Protein AF-A0A2V7HQ86-F1 (afdb_monomer_lite)

Sequence (170 aa):
MSAKMTALLLGALVSMGPSSSSAGDAEVPPEGTLLKTKLIVASLFKNGLGFLGREGALPRGDVTVLVESLPAPVHGTFWVYARDGVATVTDLVAFESESTQTMPALSVAELLEANVGETVDARLTGRETIRGKIIAVPANRPAAPSPTPPVRYPYAAAVAPGETASLVLL

Structure (mmCIF, N/CA/C/O backbone):
data_AF-A0A2V7HQ86-F1
#
_entry.id   AF-A0A2V7HQ86-F1
#
loop_
_atom_site.group_PDB
_atom_site.id
_atom_site.type_symbol
_atom_site.label_atom_id
_atom_site.label_alt_id
_atom_site.label_comp_id
_atom_site.label_asym_id
_atom_site.label_entity_id
_atom_site.label_seq_id
_atom_site.pdbx_PDB_ins_code
_atom_site.Cartn_x
_atom_site.Cartn_y
_atom_site.Cartn_z
_atom_site.occupancy
_atom_site.B_iso_or_equiv
_atom_site.auth_seq_id
_atom_site.auth_comp_id
_atom_site.auth_asym_id
_atom_site.auth_atom_id
_atom_site.pdbx_PDB_model_num
ATOM 1 N N . MET A 1 1 ? 35.175 17.739 -17.225 1.00 34.31 1 MET A N 1
ATOM 2 C CA . MET A 1 1 ? 34.312 18.925 -17.415 1.00 34.31 1 MET A CA 1
ATOM 3 C C . MET A 1 1 ? 32.875 18.433 -17.429 1.00 34.31 1 MET A C 1
ATOM 5 O O . MET A 1 1 ? 32.512 17.714 -18.345 1.00 34.31 1 MET A O 1
ATOM 9 N N . SER A 1 2 ? 32.117 18.675 -16.359 1.00 33.69 2 SER A N 1
ATOM 10 C CA . SER A 1 2 ? 30.752 18.153 -16.218 1.00 33.69 2 SER A CA 1
ATOM 11 C C . SER A 1 2 ? 29.770 19.212 -16.704 1.00 33.69 2 SER A C 1
ATOM 13 O O . SER A 1 2 ? 29.607 20.241 -16.051 1.00 33.69 2 SER A O 1
ATOM 15 N N . ALA A 1 3 ? 29.169 18.988 -17.870 1.00 32.25 3 ALA A N 1
ATOM 16 C CA . ALA A 1 3 ? 28.077 19.808 -18.373 1.00 32.25 3 ALA A CA 1
ATOM 17 C C . ALA A 1 3 ? 26.766 19.112 -18.005 1.00 32.25 3 ALA A C 1
ATOM 19 O O . ALA A 1 3 ? 26.371 18.122 -18.614 1.00 32.25 3 ALA A O 1
ATOM 20 N N . LYS A 1 4 ? 26.115 19.614 -16.954 1.00 39.34 4 LYS A N 1
ATOM 21 C CA . LYS A 1 4 ? 24.720 19.284 -16.667 1.00 39.34 4 LYS A CA 1
ATOM 22 C C . LYS A 1 4 ? 23.872 20.005 -17.705 1.00 39.34 4 LYS A C 1
ATOM 24 O O . LYS A 1 4 ? 23.941 21.228 -17.769 1.00 39.34 4 LYS A O 1
ATOM 29 N N . MET A 1 5 ? 23.072 19.280 -18.479 1.00 27.50 5 MET A N 1
ATOM 30 C CA . MET A 1 5 ? 22.075 19.919 -19.328 1.00 27.50 5 MET A CA 1
ATOM 31 C C . MET A 1 5 ? 20.749 19.176 -19.236 1.00 27.50 5 MET A C 1
ATOM 33 O O . MET A 1 5 ? 20.598 18.029 -19.641 1.00 27.50 5 MET A O 1
ATOM 37 N N . THR A 1 6 ? 19.836 19.886 -18.600 1.00 39.38 6 THR A N 1
ATOM 38 C CA . THR A 1 6 ? 18.398 19.703 -18.460 1.00 39.38 6 THR A CA 1
ATOM 39 C C . THR A 1 6 ? 17.691 19.623 -19.820 1.00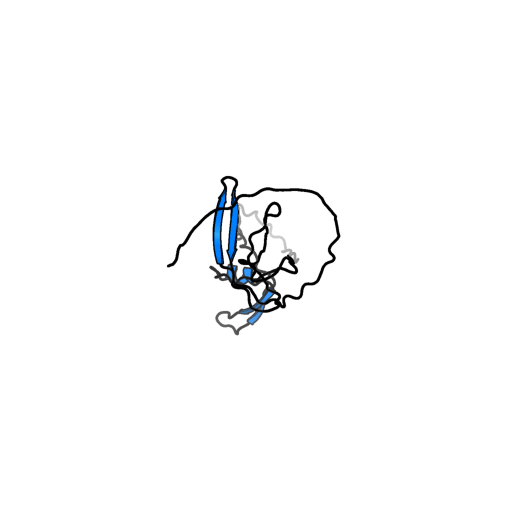 39.38 6 THR A C 1
ATOM 41 O O . THR A 1 6 ? 18.261 20.071 -20.810 1.00 39.38 6 THR A O 1
ATOM 44 N N . ALA A 1 7 ? 16.408 19.220 -19.785 1.00 29.88 7 ALA A N 1
ATOM 45 C CA . ALA A 1 7 ? 15.341 19.410 -20.793 1.00 29.88 7 ALA A CA 1
ATOM 46 C C . ALA A 1 7 ? 15.058 18.180 -21.677 1.00 29.88 7 ALA A C 1
ATOM 48 O O . ALA A 1 7 ? 15.971 17.445 -22.023 1.00 29.88 7 ALA A O 1
ATOM 49 N N . LEU A 1 8 ? 13.837 17.899 -22.140 1.00 24.03 8 LEU A N 1
ATOM 50 C CA . LEU A 1 8 ? 12.456 18.356 -21.896 1.00 24.03 8 LEU A CA 1
ATOM 51 C C . LEU A 1 8 ? 11.618 17.404 -22.783 1.00 24.03 8 LEU A C 1
ATOM 53 O O . LEU A 1 8 ? 12.003 17.163 -23.925 1.00 24.03 8 LEU A O 1
ATOM 57 N N . LEU A 1 9 ? 10.529 16.820 -22.269 1.00 26.39 9 LEU A N 1
ATOM 58 C CA . LEU A 1 9 ? 9.668 15.904 -23.032 1.00 26.39 9 LEU A CA 1
ATOM 59 C C . LEU A 1 9 ? 8.956 16.639 -24.180 1.00 26.39 9 LEU A C 1
ATOM 61 O O . LEU A 1 9 ? 8.316 17.664 -23.947 1.00 26.39 9 LEU A O 1
ATOM 65 N N . LEU A 1 10 ? 8.978 16.057 -25.380 1.00 28.56 10 LEU A N 1
ATOM 66 C CA . LEU A 1 10 ? 8.093 16.423 -26.483 1.00 28.56 10 LEU A CA 1
ATOM 67 C C . LEU A 1 10 ? 7.465 15.142 -27.042 1.00 28.56 10 LEU A C 1
ATOM 69 O O . LEU A 1 10 ? 8.173 14.231 -27.467 1.00 28.56 10 LEU A O 1
ATOM 73 N N . GLY A 1 11 ? 6.140 15.054 -26.959 1.00 39.50 11 GLY A N 1
ATOM 74 C CA . GLY A 1 11 ? 5.368 13.883 -27.364 1.00 39.50 11 GLY A CA 1
ATOM 75 C C . GLY A 1 11 ? 4.790 14.006 -28.771 1.00 39.50 11 GLY A C 1
ATOM 76 O O . GLY A 1 11 ? 4.499 15.105 -29.238 1.00 39.50 11 GLY A O 1
ATOM 77 N N . ALA A 1 12 ? 4.555 12.854 -29.398 1.00 30.39 12 ALA A N 1
ATOM 78 C CA . ALA A 1 12 ? 3.549 12.676 -30.439 1.00 30.39 12 ALA A CA 1
ATOM 79 C C . ALA A 1 12 ? 3.078 11.210 -30.464 1.00 30.39 12 ALA A C 1
ATOM 81 O O . ALA A 1 12 ? 3.854 10.285 -30.242 1.00 30.39 12 ALA A O 1
ATOM 82 N N . LEU A 1 13 ? 1.776 11.056 -30.688 1.00 36.81 13 LEU A N 1
ATOM 83 C CA . LEU A 1 13 ? 0.906 9.909 -30.432 1.00 36.81 13 LEU A CA 1
ATOM 84 C C . LEU A 1 13 ? 0.491 9.260 -31.768 1.00 36.81 13 LEU A C 1
ATOM 86 O O . LEU A 1 13 ? 0.187 10.005 -32.697 1.00 36.81 13 LEU A O 1
ATOM 90 N N . VAL A 1 14 ? 0.365 7.927 -31.852 1.00 34.12 14 VAL A N 1
ATOM 91 C CA . VAL A 1 14 ? -0.456 7.238 -32.880 1.00 34.12 14 VAL A CA 1
ATOM 92 C C . VAL A 1 14 ? -1.158 6.015 -32.258 1.00 34.12 14 VAL A C 1
ATOM 94 O O . VAL A 1 14 ? -0.581 5.320 -31.426 1.00 34.12 14 VAL A O 1
ATOM 97 N N . SER A 1 15 ? -2.428 5.816 -32.630 1.00 40.59 15 SER A N 1
ATOM 98 C CA . SER A 1 15 ? -3.464 4.965 -32.017 1.00 40.59 15 SER A CA 1
ATOM 99 C C . SER A 1 15 ? -3.796 3.654 -32.768 1.00 40.59 15 SER A C 1
ATOM 101 O O . SER A 1 15 ? -3.373 3.483 -33.904 1.00 40.59 15 SER A O 1
ATOM 103 N N . MET A 1 16 ? -4.709 2.862 -32.162 1.00 35.88 16 MET A N 1
ATOM 104 C CA . MET A 1 16 ? -5.519 1.697 -32.628 1.00 35.88 16 MET A CA 1
ATOM 105 C C . MET A 1 16 ? -4.947 0.295 -32.335 1.00 35.88 16 MET A C 1
ATOM 107 O O . MET A 1 16 ? -3.814 0.020 -32.692 1.00 35.88 16 MET A O 1
ATOM 111 N N . GLY A 1 17 ? -5.671 -0.676 -31.748 1.00 34.06 17 GLY A N 1
ATOM 112 C CA . GLY A 1 17 ? -7.067 -0.796 -31.272 1.00 34.06 17 GLY A CA 1
ATOM 113 C C . GLY A 1 17 ? -7.233 -2.046 -30.359 1.00 34.06 17 GLY A C 1
ATOM 114 O O . GLY A 1 17 ? -6.237 -2.720 -30.098 1.00 34.06 17 GLY A O 1
ATOM 115 N N . PRO A 1 18 ? -8.431 -2.360 -29.817 1.00 42.16 18 PRO A N 1
ATOM 116 C CA . PRO A 1 18 ? -8.574 -3.314 -28.711 1.00 42.16 18 PRO A CA 1
ATOM 117 C C . PRO A 1 18 ? -8.655 -4.774 -29.188 1.00 42.16 18 PRO A C 1
ATOM 119 O O . PRO A 1 18 ? -9.488 -5.113 -30.024 1.00 42.16 18 PRO A O 1
ATOM 122 N N . SER A 1 19 ? -7.835 -5.653 -28.607 1.00 34.34 19 SER A N 1
ATOM 123 C CA . SER A 1 19 ? -8.041 -7.109 -28.625 1.00 34.34 19 SER A CA 1
ATOM 124 C C . SER A 1 19 ? -8.252 -7.573 -27.188 1.00 34.34 19 SER A C 1
ATOM 126 O O . SER A 1 19 ? -7.361 -7.431 -26.355 1.00 34.34 19 SER A O 1
ATOM 128 N N . SER A 1 20 ? -9.448 -8.073 -26.880 1.00 40.47 20 SER A N 1
ATOM 129 C CA . SER A 1 20 ? -9.773 -8.650 -25.577 1.00 40.47 20 SER A CA 1
ATOM 130 C C . SER A 1 20 ? -9.282 -10.096 -25.513 1.00 40.47 20 SER A C 1
ATOM 132 O O . SER A 1 20 ? -9.893 -10.983 -26.109 1.00 40.47 20 SER A O 1
ATOM 134 N N . SER A 1 21 ? -8.209 -10.345 -24.769 1.00 35.56 21 SER A N 1
ATOM 135 C CA . SER A 1 21 ? -7.864 -11.680 -24.284 1.00 35.56 21 SER A CA 1
ATOM 136 C C . SER A 1 21 ? -8.126 -11.734 -22.783 1.00 35.56 21 SER A C 1
ATOM 138 O O . SER A 1 21 ? -7.538 -10.971 -22.021 1.00 35.56 21 SER A O 1
ATOM 140 N N . SER A 1 22 ? -9.027 -12.630 -22.378 1.00 41.91 22 SER A N 1
ATOM 141 C CA . SER A 1 22 ? -9.222 -13.055 -20.992 1.00 41.91 22 SER A CA 1
ATOM 142 C C . SER A 1 22 ? -7.894 -13.591 -20.455 1.00 41.91 22 SER A C 1
ATOM 144 O O . SER A 1 22 ? -7.496 -14.698 -20.813 1.00 41.91 22 SER A O 1
ATOM 146 N N . ALA A 1 23 ? -7.197 -12.802 -19.638 1.00 36.22 23 ALA A N 1
ATOM 147 C CA . ALA A 1 23 ? -6.068 -13.282 -18.857 1.00 36.22 23 ALA A CA 1
ATOM 148 C C . ALA A 1 23 ? -6.627 -14.203 -17.768 1.00 36.22 23 ALA A C 1
ATOM 150 O O . ALA A 1 23 ? -7.454 -13.778 -16.965 1.00 36.22 23 ALA A O 1
ATOM 151 N N . GLY A 1 24 ? -6.250 -15.481 -17.812 1.00 31.92 24 GLY A N 1
ATOM 152 C CA . GLY A 1 24 ? -6.491 -16.394 -16.703 1.00 31.92 24 GLY A CA 1
ATOM 153 C C . GLY A 1 24 ? -5.737 -15.914 -15.469 1.00 31.92 24 GLY A C 1
ATOM 154 O O . GLY A 1 24 ? -4.682 -15.293 -15.606 1.00 31.92 24 GLY A O 1
ATOM 155 N N . ASP A 1 25 ? -6.292 -16.206 -14.295 1.00 37.84 25 ASP A N 1
ATOM 156 C CA . ASP A 1 25 ? -5.649 -15.996 -13.001 1.00 37.84 25 ASP A CA 1
ATOM 157 C C . ASP A 1 25 ? -4.313 -16.748 -12.974 1.00 37.84 25 ASP A C 1
ATOM 159 O O . ASP A 1 25 ? -4.231 -17.940 -12.671 1.00 37.84 25 ASP A O 1
ATOM 163 N N . ALA A 1 26 ? -3.253 -16.049 -13.366 1.00 40.38 26 ALA A N 1
ATOM 164 C CA . ALA A 1 26 ? -1.896 -16.457 -13.097 1.00 40.38 26 ALA A CA 1
ATOM 165 C C . ALA A 1 26 ? -1.674 -16.214 -11.606 1.00 40.38 26 ALA A C 1
ATOM 167 O O . ALA A 1 26 ? -1.536 -15.076 -11.160 1.00 40.38 26 ALA A O 1
ATOM 168 N N . GLU A 1 27 ? -1.680 -17.293 -10.833 1.00 42.88 27 GLU A N 1
ATOM 169 C CA . GLU A 1 27 ? -1.189 -17.294 -9.464 1.00 42.88 27 GLU A CA 1
ATOM 170 C C . GLU A 1 27 ? 0.301 -16.930 -9.514 1.00 42.88 27 GLU A C 1
ATOM 172 O O . GLU A 1 27 ? 1.148 -17.758 -9.847 1.00 42.88 27 GLU A O 1
ATOM 177 N N . VAL A 1 28 ? 0.611 -15.646 -9.303 1.00 50.91 28 VAL A N 1
ATOM 178 C CA . VAL A 1 28 ? 1.982 -15.132 -9.264 1.00 50.91 28 VAL A CA 1
ATOM 179 C C . VAL A 1 28 ? 2.567 -15.469 -7.894 1.00 50.91 28 VAL A C 1
ATOM 181 O O . VAL A 1 28 ? 2.103 -14.921 -6.891 1.00 50.91 28 VAL A O 1
ATOM 184 N N . PRO A 1 29 ? 3.600 -16.325 -7.809 1.00 50.00 29 PRO A N 1
ATOM 185 C CA . PRO A 1 29 ? 4.308 -16.541 -6.559 1.00 50.00 29 PRO A CA 1
ATOM 186 C C . PRO A 1 29 ? 5.030 -15.240 -6.172 1.00 50.00 29 PRO A C 1
ATOM 188 O O . PRO A 1 29 ? 5.758 -14.686 -7.003 1.00 50.00 29 PRO A O 1
ATOM 191 N N . PRO A 1 30 ? 4.896 -14.743 -4.929 1.00 55.97 30 PRO A N 1
ATOM 192 C CA . PRO A 1 30 ? 5.578 -13.538 -4.462 1.00 55.97 30 PRO A CA 1
ATOM 193 C C . PRO A 1 30 ? 7.065 -13.809 -4.157 1.00 55.97 30 PRO A C 1
ATOM 195 O O . PRO A 1 30 ? 7.582 -13.419 -3.116 1.00 55.97 30 PRO A O 1
ATOM 198 N N . GLU A 1 31 ? 7.786 -14.477 -5.060 1.00 61.69 31 GLU A N 1
ATOM 199 C CA . GLU A 1 31 ? 9.232 -14.738 -4.947 1.00 61.69 31 GLU A CA 1
ATOM 200 C C . GLU A 1 31 ? 10.076 -13.640 -5.626 1.00 61.69 31 GLU A C 1
ATOM 202 O O . GLU A 1 31 ? 11.169 -13.874 -6.140 1.00 61.69 31 GLU A O 1
ATOM 207 N N . GLY A 1 32 ? 9.560 -12.409 -5.652 1.00 66.38 32 GLY A N 1
ATOM 208 C CA . GLY A 1 32 ? 10.264 -11.245 -6.180 1.00 66.38 32 GLY A CA 1
ATOM 209 C C . GLY A 1 32 ? 11.084 -10.540 -5.103 1.00 66.38 32 GLY A C 1
ATOM 210 O O . GLY A 1 32 ? 10.611 -10.308 -3.991 1.00 66.38 32 GLY A O 1
ATOM 211 N N . THR A 1 33 ? 12.307 -10.119 -5.429 1.00 84.00 33 THR A N 1
ATOM 212 C CA . THR A 1 33 ? 13.063 -9.232 -4.528 1.00 84.00 33 THR A CA 1
ATOM 213 C C . THR A 1 33 ? 12.363 -7.872 -4.457 1.00 84.00 33 THR A C 1
ATOM 215 O O . THR A 1 33 ? 12.125 -7.248 -5.492 1.00 84.00 33 THR A O 1
ATOM 218 N N . LEU A 1 34 ? 12.050 -7.387 -3.249 1.00 89.06 34 LEU A N 1
ATOM 219 C CA . LEU A 1 34 ? 11.408 -6.083 -3.061 1.00 89.06 34 LEU A CA 1
ATOM 220 C C . LEU A 1 34 ? 12.305 -4.944 -3.570 1.00 89.06 34 LEU A C 1
ATOM 222 O O . LEU A 1 34 ? 13.384 -4.680 -3.025 1.00 89.06 34 LEU A O 1
ATOM 226 N N . LEU A 1 35 ? 11.831 -4.217 -4.580 1.00 91.38 35 LEU A N 1
ATOM 227 C CA . LEU A 1 35 ? 12.513 -3.061 -5.144 1.00 91.38 35 LEU A CA 1
ATOM 228 C C . LEU A 1 35 ? 12.120 -1.791 -4.391 1.00 91.38 35 LEU A C 1
ATOM 230 O O . LEU A 1 35 ? 11.022 -1.248 -4.532 1.00 91.38 35 LEU A O 1
ATOM 234 N N . LYS A 1 36 ? 13.069 -1.253 -3.625 1.00 91.12 36 LYS A N 1
ATOM 235 C CA . LYS A 1 36 ? 12.895 0.044 -2.967 1.00 91.12 36 LYS A CA 1
ATOM 236 C C . LYS A 1 36 ? 12.943 1.165 -4.003 1.00 91.12 36 LYS A C 1
ATOM 238 O O . LYS A 1 36 ? 13.956 1.361 -4.674 1.00 91.12 36 LYS A O 1
ATOM 243 N N . THR A 1 37 ? 11.861 1.932 -4.088 1.00 92.62 37 THR A N 1
ATOM 244 C CA . THR A 1 37 ? 11.742 3.085 -4.988 1.00 92.62 37 THR A CA 1
ATOM 245 C C . THR A 1 37 ? 11.639 4.394 -4.208 1.00 92.62 37 THR A C 1
ATOM 247 O O . THR A 1 37 ? 11.082 4.441 -3.109 1.00 92.62 37 THR A O 1
ATOM 250 N N . LYS A 1 38 ? 12.151 5.480 -4.787 1.00 92.31 38 LYS A N 1
ATOM 251 C CA . LYS A 1 38 ? 12.095 6.843 -4.252 1.00 92.31 38 LYS A CA 1
ATOM 252 C C . LYS A 1 38 ? 11.285 7.735 -5.188 1.00 92.31 38 LYS A C 1
ATOM 254 O O . LYS A 1 38 ? 11.438 7.652 -6.402 1.00 92.31 38 LYS A O 1
ATOM 259 N N . LEU A 1 39 ? 10.465 8.620 -4.621 1.00 93.06 39 LEU A N 1
ATOM 260 C CA . LEU A 1 39 ? 9.770 9.667 -5.371 1.00 93.06 39 LEU A CA 1
ATOM 261 C C . LEU A 1 39 ? 10.782 10.676 -5.936 1.00 93.06 39 LEU A C 1
ATOM 263 O O . LEU A 1 39 ? 11.541 11.283 -5.177 1.00 93.06 39 LEU A O 1
ATOM 267 N N . ILE A 1 40 ? 10.787 10.849 -7.257 1.00 94.25 40 ILE A N 1
ATOM 268 C CA . ILE A 1 40 ? 11.673 11.790 -7.961 1.00 94.25 40 ILE A CA 1
ATOM 269 C C . ILE A 1 40 ? 10.925 13.006 -8.509 1.00 94.25 40 ILE A C 1
ATOM 271 O O . ILE A 1 40 ? 11.498 14.089 -8.593 1.00 94.25 40 ILE A O 1
ATOM 275 N N . VAL A 1 41 ? 9.646 12.850 -8.852 1.00 92.50 41 VAL A N 1
ATOM 276 C CA . VAL A 1 41 ? 8.798 13.939 -9.336 1.00 92.50 41 VAL A CA 1
ATOM 277 C C . VAL A 1 41 ? 7.367 13.724 -8.872 1.00 92.50 41 VAL A C 1
ATOM 279 O O . VAL A 1 41 ? 6.865 12.601 -8.873 1.00 92.50 41 VAL A O 1
ATOM 282 N N . ALA A 1 42 ? 6.718 14.817 -8.486 1.00 92.94 42 ALA A N 1
ATOM 283 C CA . ALA A 1 42 ? 5.288 14.883 -8.248 1.00 92.94 42 ALA A CA 1
ATOM 284 C C . ALA A 1 42 ? 4.752 16.155 -8.911 1.00 92.94 42 ALA A C 1
ATOM 286 O O . ALA A 1 42 ? 5.304 17.239 -8.727 1.00 92.94 42 ALA A O 1
ATOM 287 N N . SER A 1 43 ? 3.701 16.029 -9.711 1.00 92.81 43 SER A N 1
ATOM 288 C CA . SER A 1 43 ? 2.992 17.154 -10.325 1.00 92.81 43 SER A CA 1
ATOM 289 C C . SER A 1 43 ? 1.516 17.019 -10.009 1.00 92.81 43 SER A C 1
ATOM 291 O O . SER A 1 43 ? 0.940 15.974 -10.281 1.00 92.81 43 SER A O 1
ATOM 293 N N . LEU A 1 44 ? 0.916 18.053 -9.425 1.00 92.06 44 LEU A N 1
ATOM 294 C CA . LEU A 1 44 ? -0.490 18.057 -9.033 1.00 92.06 44 LEU A CA 1
ATOM 295 C C . LEU A 1 44 ? -1.275 19.007 -9.934 1.00 92.06 44 LEU A C 1
ATOM 297 O O . LEU A 1 44 ? -0.873 20.150 -10.158 1.00 92.06 44 LEU A O 1
ATOM 301 N N . PHE A 1 45 ? -2.409 18.534 -10.425 1.00 89.69 45 PHE A N 1
ATOM 302 C CA . PHE A 1 45 ? -3.304 19.285 -11.287 1.00 89.69 45 PHE A CA 1
ATOM 303 C C . PHE A 1 45 ? -4.527 19.767 -10.495 1.00 89.69 45 PHE A C 1
ATOM 305 O O . PHE A 1 45 ? -4.934 19.173 -9.499 1.00 89.69 45 PHE A O 1
ATOM 312 N N . LYS A 1 46 ? -5.148 20.865 -10.946 1.00 95.81 46 LYS A N 1
ATOM 313 C CA . LYS A 1 46 ? -6.286 21.508 -10.252 1.00 95.81 46 LYS A CA 1
ATOM 314 C C . LYS A 1 46 ? -7.535 20.627 -10.141 1.00 95.81 46 LYS A C 1
ATOM 316 O O . LYS A 1 46 ? -8.411 20.917 -9.339 1.00 95.81 46 LYS A O 1
ATOM 321 N N . ASN A 1 47 ? -7.624 19.578 -10.950 1.00 89.50 47 ASN A N 1
ATOM 322 C CA . ASN A 1 47 ? -8.703 18.594 -10.925 1.00 89.50 47 ASN A CA 1
ATOM 323 C C . ASN A 1 47 ? -8.492 17.491 -9.869 1.00 89.50 47 ASN A C 1
ATOM 325 O O . ASN A 1 47 ? -9.269 16.543 -9.837 1.00 89.50 47 ASN A O 1
ATOM 329 N N . GLY A 1 48 ? -7.446 17.584 -9.041 1.00 89.06 48 GLY A N 1
ATOM 330 C CA . GLY A 1 48 ? -7.143 16.599 -8.002 1.00 89.06 48 GLY A CA 1
ATOM 331 C C . GLY A 1 48 ? -6.345 15.388 -8.489 1.00 89.06 48 GLY A C 1
ATOM 332 O O . GLY A 1 48 ? -6.028 14.521 -7.681 1.00 89.06 48 GLY A O 1
ATOM 333 N N . LEU A 1 49 ? -5.980 15.326 -9.774 1.00 89.31 49 LEU A N 1
ATOM 334 C CA . LEU A 1 49 ? -5.092 14.285 -10.292 1.00 89.31 49 LEU A CA 1
ATOM 335 C C . LEU A 1 49 ? -3.628 14.669 -10.088 1.00 89.31 49 LEU A C 1
ATOM 337 O O . LEU A 1 49 ? -3.267 15.847 -10.122 1.00 89.31 49 LEU A O 1
ATOM 341 N N . GLY A 1 50 ? -2.776 13.661 -9.928 1.00 88.81 50 GLY A N 1
ATOM 342 C CA . GLY A 1 50 ? -1.337 13.836 -9.812 1.00 88.81 50 GLY A CA 1
ATOM 343 C C . GLY A 1 50 ? -0.568 12.900 -10.735 1.00 88.81 50 GLY A C 1
ATOM 344 O O . GLY A 1 50 ? -0.985 11.772 -10.975 1.00 88.81 50 GLY A O 1
ATOM 345 N N . PHE A 1 51 ? 0.573 13.366 -11.230 1.00 89.31 51 PHE A N 1
ATOM 346 C CA . PHE A 1 51 ? 1.586 12.536 -11.869 1.00 89.31 51 PHE A CA 1
ATOM 347 C C . PHE A 1 51 ? 2.733 12.311 -10.887 1.00 89.31 51 PHE A C 1
ATOM 349 O O . PHE A 1 51 ? 3.272 13.274 -10.337 1.00 89.31 51 PHE A O 1
ATOM 356 N N . LEU A 1 52 ? 3.106 11.049 -10.673 1.00 91.50 52 LEU A N 1
ATOM 357 C CA . LEU A 1 52 ? 4.194 10.658 -9.786 1.00 91.50 52 LEU A CA 1
ATOM 358 C C . LEU A 1 52 ? 5.218 9.844 -10.572 1.00 91.50 52 LEU A C 1
ATOM 360 O O . LEU A 1 52 ? 4.877 8.833 -11.177 1.00 91.50 52 LEU A O 1
ATOM 364 N N . GLY A 1 53 ? 6.480 10.261 -10.518 1.00 91.88 53 GLY A N 1
ATOM 365 C CA . GLY A 1 53 ? 7.604 9.471 -11.007 1.00 91.88 53 GLY A CA 1
ATOM 366 C C . GLY A 1 53 ? 8.406 8.931 -9.834 1.00 91.88 53 GLY A C 1
ATOM 367 O O . GLY A 1 53 ? 8.751 9.675 -8.908 1.00 91.88 53 GLY A O 1
ATOM 368 N N . ARG A 1 54 ? 8.707 7.635 -9.869 1.00 92.88 54 ARG A N 1
ATOM 369 C CA . ARG A 1 54 ? 9.518 6.951 -8.863 1.00 92.88 54 ARG A CA 1
ATOM 370 C C . ARG A 1 54 ? 10.663 6.221 -9.549 1.00 92.88 54 ARG A C 1
ATOM 372 O O . ARG A 1 54 ? 10.469 5.654 -10.616 1.00 92.88 54 ARG A O 1
ATOM 379 N N . GLU A 1 55 ? 11.831 6.212 -8.921 1.00 92.50 55 GLU A N 1
ATOM 380 C CA . GLU A 1 55 ? 13.007 5.483 -9.407 1.00 92.50 55 GLU A CA 1
ATOM 381 C C . GLU A 1 55 ? 13.538 4.546 -8.319 1.00 92.50 55 GLU A C 1
ATOM 383 O O . GLU A 1 55 ? 13.503 4.875 -7.132 1.00 92.50 55 GLU A O 1
ATOM 388 N N . GLY A 1 56 ? 14.034 3.379 -8.721 1.00 91.62 56 GLY A N 1
ATOM 389 C CA . GLY A 1 56 ? 14.679 2.396 -7.852 1.00 91.62 56 GLY A CA 1
ATOM 390 C C . GLY A 1 56 ? 15.886 1.781 -8.554 1.00 91.62 56 GLY A C 1
ATOM 391 O O . GLY A 1 56 ? 15.935 1.725 -9.781 1.00 91.62 56 GLY A O 1
ATOM 392 N N . ALA A 1 57 ? 16.878 1.348 -7.779 1.00 90.56 57 ALA A N 1
ATOM 393 C CA . ALA A 1 57 ? 18.065 0.701 -8.326 1.00 90.56 57 ALA A CA 1
ATOM 394 C C . ALA A 1 57 ? 17.757 -0.762 -8.662 1.00 90.56 57 ALA A C 1
ATOM 396 O O . ALA A 1 57 ? 17.455 -1.546 -7.764 1.00 90.56 57 ALA A O 1
ATOM 397 N N . LEU A 1 58 ? 17.848 -1.124 -9.941 1.00 88.56 58 LEU A N 1
ATOM 398 C CA . LEU A 1 58 ? 17.621 -2.495 -10.390 1.00 88.56 58 LEU A CA 1
ATOM 399 C C . LEU A 1 58 ? 18.787 -3.411 -9.965 1.00 88.56 58 LEU A C 1
ATOM 401 O O . LEU A 1 58 ? 19.951 -3.034 -10.151 1.00 88.56 58 LEU A O 1
ATOM 405 N N . PRO A 1 59 ? 18.508 -4.610 -9.418 1.00 87.06 59 PRO A N 1
ATOM 406 C CA . PRO A 1 59 ? 19.524 -5.645 -9.251 1.00 87.06 59 PRO A CA 1
ATOM 407 C C . PRO A 1 59 ? 20.098 -6.073 -10.611 1.00 87.06 59 PRO A C 1
ATOM 409 O O . PRO A 1 59 ? 19.469 -5.892 -11.651 1.00 87.06 59 PRO A O 1
ATOM 412 N N . ARG A 1 60 ? 21.313 -6.631 -10.617 1.00 85.12 60 ARG A N 1
ATOM 413 C CA . ARG A 1 60 ? 21.949 -7.132 -11.848 1.00 85.12 60 ARG A CA 1
ATOM 414 C C . ARG A 1 60 ? 21.465 -8.547 -12.173 1.00 85.12 60 ARG A C 1
ATOM 416 O O . ARG A 1 60 ? 21.374 -9.368 -11.266 1.00 85.12 60 ARG A O 1
ATOM 423 N N . GLY A 1 61 ? 21.301 -8.833 -13.463 1.00 85.38 61 GLY A N 1
ATOM 424 C CA . GLY A 1 61 ? 20.892 -10.142 -13.982 1.00 85.38 61 GLY A CA 1
ATOM 425 C C . GLY A 1 61 ? 19.401 -10.210 -14.307 1.00 85.38 61 GLY A C 1
ATOM 426 O O . GLY A 1 61 ? 18.691 -9.212 -14.186 1.00 85.38 61 GLY A O 1
ATOM 427 N N . ASP A 1 62 ? 18.947 -11.393 -14.712 1.00 86.25 62 ASP A N 1
ATOM 428 C CA . ASP A 1 62 ? 17.539 -11.663 -14.997 1.00 86.25 62 ASP A CA 1
ATOM 429 C C . ASP A 1 62 ? 16.810 -11.910 -13.675 1.00 86.25 62 ASP A C 1
ATOM 431 O O . ASP A 1 62 ? 16.965 -12.959 -13.047 1.00 86.25 62 ASP A O 1
ATOM 435 N N . VAL A 1 63 ? 16.074 -10.900 -13.209 1.00 88.06 63 VAL A N 1
ATOM 436 C CA . VAL A 1 63 ? 15.440 -10.906 -11.887 1.00 88.06 63 VAL A CA 1
ATOM 437 C C . VAL A 1 63 ? 13.982 -10.472 -11.956 1.00 88.06 63 VAL A C 1
ATOM 439 O O . VAL A 1 63 ? 13.635 -9.509 -12.639 1.00 88.06 63 VAL A O 1
ATOM 442 N N . THR A 1 64 ? 13.146 -11.137 -11.163 1.00 90.31 64 THR A N 1
ATOM 443 C CA . THR A 1 64 ? 11.788 -10.680 -10.862 1.00 90.31 64 THR A CA 1
ATOM 444 C C . THR A 1 64 ? 11.835 -9.773 -9.640 1.00 90.31 64 THR A C 1
ATOM 446 O O . THR A 1 64 ? 12.380 -10.136 -8.592 1.00 90.31 64 THR A O 1
ATOM 449 N N . VAL A 1 65 ? 11.271 -8.574 -9.769 1.00 90.62 65 VAL A N 1
ATOM 450 C CA . VAL A 1 65 ? 11.228 -7.585 -8.690 1.00 90.62 65 VAL A CA 1
ATOM 451 C C . VAL A 1 65 ? 9.794 -7.242 -8.327 1.00 90.62 65 VAL A C 1
ATOM 453 O O . VAL A 1 65 ? 8.950 -7.073 -9.204 1.00 90.62 65 VAL A O 1
ATOM 456 N N . LEU A 1 66 ? 9.534 -7.106 -7.029 1.00 91.44 66 LEU A N 1
ATOM 457 C CA . LEU A 1 66 ? 8.244 -6.656 -6.519 1.00 91.44 66 LEU A CA 1
ATOM 458 C C . LEU A 1 66 ? 8.300 -5.153 -6.236 1.00 91.44 66 LEU A C 1
ATOM 460 O O . LEU A 1 66 ? 9.241 -4.673 -5.600 1.00 91.44 66 LEU A O 1
ATOM 464 N N . VAL A 1 67 ? 7.294 -4.407 -6.692 1.00 89.88 67 VAL A N 1
ATOM 465 C CA . VAL A 1 67 ? 7.144 -2.975 -6.399 1.00 89.88 67 VAL A CA 1
ATOM 466 C C . VAL A 1 67 ? 5.852 -2.762 -5.624 1.00 89.88 67 VAL A C 1
ATOM 468 O O . VAL A 1 67 ? 4.764 -2.967 -6.149 1.00 89.88 67 VAL A O 1
ATOM 471 N N . GLU A 1 68 ? 5.977 -2.315 -4.379 1.00 87.94 68 GLU A N 1
ATOM 472 C CA . GLU A 1 68 ? 4.844 -2.093 -3.480 1.00 87.94 68 GLU A CA 1
ATOM 473 C C . GLU A 1 68 ? 4.469 -0.610 -3.363 1.00 87.94 68 GLU A C 1
ATOM 475 O O . GLU A 1 68 ? 5.222 0.289 -3.758 1.00 87.94 68 GLU A O 1
ATOM 480 N N . SER A 1 69 ? 3.317 -0.351 -2.732 1.00 82.06 69 SER A N 1
ATOM 481 C CA . SER A 1 69 ? 2.851 1.000 -2.385 1.00 82.06 69 SER A CA 1
ATOM 482 C C . SER A 1 69 ? 2.727 1.930 -3.600 1.00 82.06 69 SER A C 1
ATOM 484 O O . SER A 1 69 ? 3.067 3.119 -3.541 1.00 82.06 69 SER A O 1
ATOM 486 N N . LEU A 1 70 ? 2.268 1.378 -4.726 1.00 82.88 70 LEU A N 1
ATOM 487 C CA . LEU A 1 70 ? 1.937 2.156 -5.911 1.00 82.88 70 LEU A CA 1
ATOM 488 C C . LEU A 1 70 ? 0.614 2.903 -5.679 1.00 82.88 70 LEU A C 1
ATOM 490 O O . LEU A 1 70 ? -0.332 2.317 -5.153 1.00 82.88 70 LEU A O 1
ATOM 494 N N . PRO A 1 71 ? 0.522 4.196 -6.040 1.00 80.56 71 PRO A N 1
ATOM 495 C CA . PRO A 1 71 ? -0.754 4.896 -6.012 1.00 80.56 71 PRO A CA 1
ATOM 496 C C . PRO A 1 71 ? -1.713 4.254 -7.019 1.00 80.56 71 PRO A C 1
ATOM 498 O O . PRO A 1 7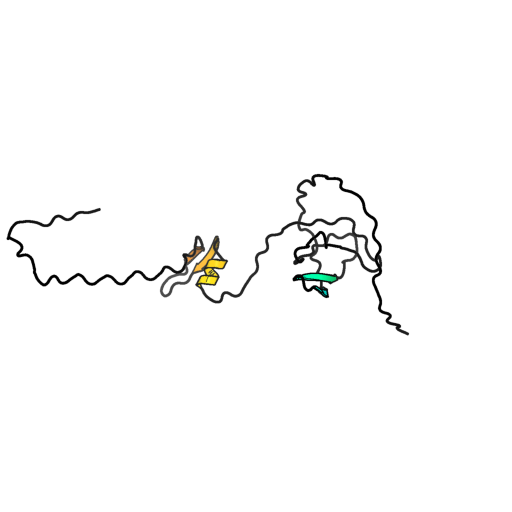1 ? -1.274 3.758 -8.056 1.00 80.56 71 PRO A O 1
ATOM 501 N N . ALA A 1 72 ? -3.016 4.310 -6.738 1.00 81.69 72 ALA A N 1
ATOM 502 C CA . ALA A 1 72 ? -4.032 3.813 -7.658 1.00 81.69 72 ALA A CA 1
ATOM 503 C C . ALA A 1 72 ? -3.917 4.543 -9.015 1.00 81.69 72 ALA A C 1
ATOM 505 O O . ALA A 1 72 ? -4.091 5.768 -9.060 1.00 81.69 72 ALA A O 1
ATOM 506 N N . PRO A 1 73 ? -3.595 3.838 -10.117 1.00 81.31 73 PRO A N 1
ATOM 507 C CA . PRO A 1 73 ? -3.490 4.464 -11.424 1.00 81.31 73 PRO A CA 1
ATOM 508 C C . PRO A 1 73 ? -4.883 4.849 -11.927 1.00 81.31 73 PRO A C 1
ATOM 510 O O . PRO A 1 73 ? -5.846 4.098 -11.781 1.00 81.31 73 PRO A O 1
ATOM 513 N N . VAL A 1 74 ? -4.996 6.014 -12.561 1.00 83.31 74 VAL A N 1
ATOM 514 C CA . VAL A 1 74 ? -6.260 6.510 -13.120 1.00 83.31 74 VAL A CA 1
ATOM 515 C C . VAL A 1 74 ? -6.107 6.590 -14.634 1.00 83.31 74 VAL A C 1
ATOM 517 O O . VAL A 1 74 ? -5.069 7.013 -15.121 1.00 83.31 74 VAL A O 1
ATOM 520 N N . HIS A 1 75 ? -7.114 6.179 -15.405 1.00 78.62 75 HIS A N 1
ATOM 521 C CA . HIS A 1 75 ? -7.104 6.289 -16.875 1.00 78.62 75 HIS A CA 1
ATOM 522 C C . HIS A 1 75 ? -5.890 5.633 -17.575 1.00 78.62 75 HIS A C 1
ATOM 524 O O . HIS A 1 75 ? -5.438 6.115 -18.611 1.00 78.62 75 HIS A O 1
ATOM 530 N N . GLY A 1 76 ? -5.354 4.538 -17.024 1.00 74.56 76 GLY A N 1
ATOM 531 C CA . GLY A 1 76 ? -4.227 3.815 -17.629 1.00 74.56 76 GLY A CA 1
ATOM 532 C C . GLY A 1 76 ? -2.868 4.508 -17.477 1.00 74.56 76 GLY A C 1
ATOM 533 O O . GLY A 1 76 ? -1.953 4.230 -18.247 1.00 74.56 76 GLY A O 1
ATOM 534 N N . THR A 1 77 ? -2.709 5.410 -16.502 1.00 80.00 77 THR A N 1
ATOM 535 C CA . THR A 1 77 ? -1.468 6.174 -16.293 1.00 80.00 77 THR A CA 1
ATOM 536 C C . THR A 1 77 ? -0.403 5.412 -15.494 1.00 80.00 77 THR A C 1
ATOM 538 O O . THR A 1 77 ? 0.106 5.923 -14.492 1.00 80.00 77 THR A O 1
ATOM 541 N N . PHE A 1 78 ? -0.072 4.185 -15.898 1.0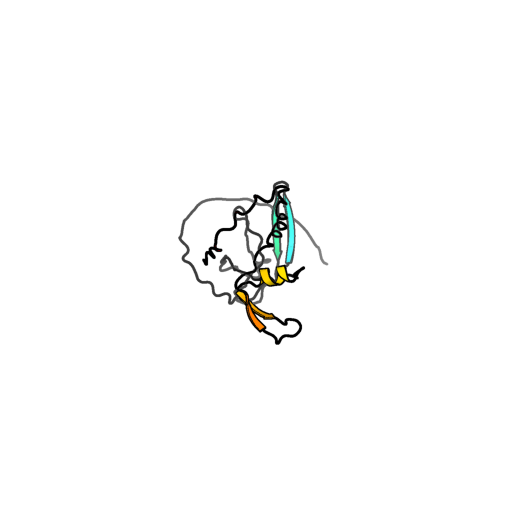0 87.44 78 PHE A N 1
ATOM 542 C CA . PHE A 1 78 ? 1.019 3.417 -15.295 1.00 87.44 78 PHE A CA 1
ATOM 543 C C . PHE A 1 78 ? 2.012 2.977 -16.365 1.00 87.44 78 PHE A C 1
ATOM 545 O O . PHE A 1 78 ? 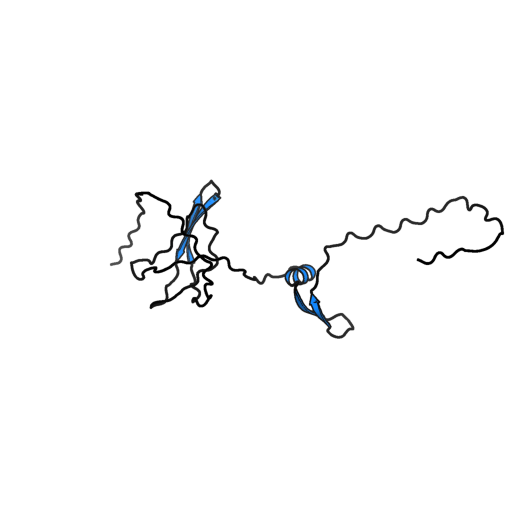1.655 2.269 -17.303 1.00 87.44 78 PHE A O 1
ATOM 552 N N . TRP A 1 79 ? 3.264 3.402 -16.213 1.00 88.25 79 TRP A N 1
ATOM 553 C CA . TRP A 1 79 ? 4.341 3.084 -17.142 1.00 88.25 79 TRP A CA 1
ATOM 554 C C . TRP A 1 79 ? 5.588 2.692 -16.367 1.00 88.25 79 TRP A C 1
ATOM 556 O O . TRP A 1 79 ? 5.975 3.365 -15.411 1.00 88.25 79 TRP A O 1
ATOM 566 N N . VAL A 1 80 ? 6.233 1.624 -16.821 1.00 89.50 80 VAL A N 1
ATOM 567 C CA . VAL A 1 80 ? 7.485 1.117 -16.265 1.00 89.50 80 VAL A CA 1
ATOM 568 C C . VAL A 1 80 ? 8.503 1.065 -17.388 1.00 89.50 80 VAL A C 1
ATOM 570 O O . VAL A 1 80 ? 8.208 0.601 -18.486 1.00 89.50 80 VAL A O 1
ATOM 573 N N . TYR A 1 81 ? 9.703 1.564 -17.123 1.00 88.19 81 TYR A N 1
ATOM 574 C CA . TYR A 1 81 ? 10.810 1.505 -18.064 1.00 88.19 81 TYR A CA 1
ATOM 575 C C . TYR A 1 81 ? 12.133 1.455 -17.307 1.00 88.19 81 TYR A C 1
ATOM 577 O O . TYR A 1 81 ? 12.253 1.957 -16.187 1.00 88.19 81 TYR A O 1
ATOM 585 N N . ALA A 1 82 ? 13.142 0.868 -17.940 1.00 88.19 82 ALA A N 1
ATOM 586 C CA . ALA A 1 82 ? 14.512 0.951 -17.471 1.00 88.19 82 ALA A CA 1
ATOM 587 C C . ALA A 1 82 ? 15.175 2.197 -18.060 1.00 88.19 82 ALA A C 1
ATOM 589 O O . ALA A 1 82 ? 15.097 2.464 -19.261 1.00 88.19 82 ALA A O 1
ATOM 590 N N . ARG A 1 83 ? 15.836 2.973 -17.206 1.00 83.19 83 ARG A N 1
ATOM 591 C CA . ARG A 1 83 ? 16.551 4.174 -17.632 1.00 83.19 83 ARG A CA 1
ATOM 592 C C . ARG A 1 83 ? 17.847 3.796 -18.358 1.00 83.19 83 ARG A C 1
ATOM 594 O O . ARG A 1 83 ? 18.488 2.817 -18.002 1.00 83.19 83 ARG A O 1
ATOM 601 N N . ASP A 1 84 ? 18.224 4.568 -19.374 1.00 82.50 84 ASP A N 1
ATOM 602 C CA . ASP A 1 84 ? 19.492 4.431 -20.111 1.00 82.50 84 ASP A CA 1
ATOM 603 C C . ASP A 1 84 ? 19.723 3.056 -20.777 1.00 82.50 84 ASP A C 1
ATOM 605 O O . ASP A 1 84 ? 20.858 2.673 -21.046 1.00 82.50 84 ASP A O 1
ATOM 609 N N . GLY A 1 85 ? 18.652 2.296 -21.047 1.00 76.75 85 GLY A N 1
ATOM 610 C CA . GLY A 1 85 ? 18.735 0.993 -21.719 1.00 76.75 85 GLY A CA 1
ATOM 611 C C . GLY A 1 85 ? 19.476 -0.086 -20.921 1.00 76.75 85 GLY A C 1
ATOM 612 O O . GLY A 1 85 ? 19.874 -1.098 -21.490 1.00 76.75 85 GLY A O 1
ATOM 613 N N . VAL A 1 86 ? 19.674 0.117 -19.613 1.00 81.12 86 VAL A N 1
ATOM 614 C CA . VAL A 1 86 ? 20.438 -0.805 -18.750 1.00 81.12 86 VAL A CA 1
ATOM 615 C C . VAL A 1 86 ? 19.732 -2.138 -18.501 1.00 81.12 86 VAL A C 1
ATOM 617 O O . VAL A 1 86 ? 20.365 -3.088 -18.050 1.00 81.12 86 VAL A O 1
ATOM 620 N N . ALA A 1 87 ? 18.429 -2.202 -18.765 1.00 86.06 87 ALA A N 1
ATOM 621 C CA . ALA A 1 87 ? 17.619 -3.402 -18.648 1.00 86.06 87 ALA A CA 1
ATOM 622 C C . ALA A 1 87 ? 16.475 -3.364 -19.667 1.00 86.06 87 ALA A C 1
ATOM 624 O O . ALA A 1 87 ? 16.110 -2.303 -20.176 1.00 86.06 87 ALA A O 1
ATOM 625 N N . THR A 1 88 ? 15.899 -4.528 -19.946 1.00 88.69 88 THR A N 1
ATOM 626 C CA . THR A 1 88 ? 14.679 -4.660 -20.747 1.00 88.69 88 THR A CA 1
ATOM 627 C C . THR A 1 88 ? 13.582 -5.201 -19.845 1.00 88.69 88 THR A C 1
ATOM 629 O O . THR A 1 88 ? 13.805 -6.172 -19.129 1.00 88.69 88 THR A O 1
ATOM 632 N N . VAL A 1 89 ? 12.410 -4.565 -19.858 1.00 89.00 89 VAL A N 1
ATOM 633 C CA . VAL A 1 89 ? 11.230 -5.081 -19.156 1.00 89.00 89 VAL A CA 1
ATOM 634 C C . VAL A 1 89 ? 10.628 -6.178 -20.027 1.00 89.00 89 VAL A C 1
ATOM 636 O O . VAL A 1 89 ? 10.222 -5.904 -21.154 1.00 89.00 89 VAL A O 1
ATOM 639 N N . THR A 1 90 ? 10.630 -7.411 -19.530 1.00 89.88 90 THR A N 1
ATOM 640 C CA . THR A 1 90 ? 10.128 -8.588 -20.253 1.00 89.88 90 THR A CA 1
ATOM 641 C C . THR A 1 90 ? 8.648 -8.827 -19.999 1.00 89.88 90 THR A C 1
ATOM 643 O O . THR A 1 90 ? 7.907 -9.078 -20.943 1.00 89.88 90 THR A O 1
ATOM 646 N N . ASP A 1 91 ? 8.230 -8.720 -18.740 1.00 89.19 91 ASP A N 1
ATOM 647 C CA . ASP A 1 91 ? 6.856 -8.932 -18.306 1.00 89.19 91 ASP A CA 1
ATOM 648 C C . ASP A 1 91 ? 6.492 -7.984 -17.156 1.00 89.19 91 ASP A C 1
ATOM 650 O O . ASP A 1 91 ? 7.364 -7.499 -16.424 1.00 89.19 91 ASP A O 1
ATOM 654 N N . LEU A 1 92 ? 5.200 -7.692 -17.023 1.00 89.12 92 LEU A N 1
ATOM 655 C CA . LEU A 1 92 ? 4.661 -6.813 -15.992 1.00 89.12 92 LEU A CA 1
ATOM 656 C C . LEU A 1 92 ? 3.292 -7.328 -15.549 1.00 89.12 92 LEU A C 1
ATOM 658 O O . LEU A 1 92 ? 2.315 -7.230 -16.290 1.00 89.12 92 LEU A O 1
ATOM 662 N N . VAL A 1 93 ? 3.218 -7.793 -14.303 1.00 88.69 93 VAL A N 1
ATOM 663 C CA . VAL A 1 93 ? 1.973 -8.278 -13.702 1.00 88.69 93 VAL A CA 1
ATOM 664 C C . VAL A 1 93 ? 1.554 -7.363 -12.559 1.00 88.69 93 VAL A C 1
ATOM 666 O O . VAL A 1 93 ? 2.354 -7.034 -11.683 1.00 88.69 93 VAL A O 1
ATOM 669 N N . ALA A 1 94 ? 0.289 -6.945 -12.579 1.00 85.69 94 ALA A N 1
ATOM 670 C CA . ALA A 1 94 ? -0.344 -6.202 -11.499 1.00 85.69 94 ALA A CA 1
ATOM 671 C C . ALA A 1 94 ? -1.330 -7.117 -10.770 1.00 85.69 94 ALA A C 1
ATOM 673 O O . ALA A 1 94 ? -2.125 -7.802 -11.410 1.00 85.69 94 ALA A O 1
ATOM 674 N N . PHE A 1 95 ? -1.282 -7.103 -9.443 1.00 84.31 95 PHE A N 1
ATOM 675 C CA . PHE A 1 95 ? -2.186 -7.861 -8.588 1.00 84.31 95 PHE A CA 1
ATOM 676 C C . PHE A 1 95 ? -2.483 -7.066 -7.316 1.00 84.31 95 PHE A C 1
ATOM 678 O O . PHE A 1 95 ? -1.707 -6.194 -6.915 1.00 84.31 95 PHE A O 1
ATOM 685 N N . GLU A 1 96 ? -3.621 -7.353 -6.695 1.00 82.56 96 GLU A N 1
ATOM 686 C CA . GLU A 1 96 ? -3.954 -6.818 -5.379 1.00 82.56 96 GLU A CA 1
ATOM 687 C C . GLU A 1 96 ? -3.311 -7.693 -4.303 1.00 82.56 96 GLU A C 1
ATOM 689 O O . GLU A 1 96 ? -3.361 -8.919 -4.373 1.00 82.56 96 GLU A O 1
ATOM 694 N N . SER A 1 97 ? -2.699 -7.057 -3.304 1.00 81.81 97 SER A N 1
ATOM 695 C CA . SER A 1 97 ? -2.140 -7.743 -2.142 1.00 81.81 97 SER A CA 1
ATOM 696 C C . SER A 1 97 ? -2.749 -7.156 -0.885 1.00 81.81 97 SER A C 1
ATOM 698 O O . SER A 1 97 ? -2.670 -5.947 -0.653 1.00 81.81 97 SER A O 1
ATOM 700 N N . GLU A 1 98 ? -3.303 -8.017 -0.039 1.00 81.56 98 GLU A N 1
ATOM 701 C CA . GLU A 1 98 ? -3.643 -7.633 1.324 1.00 81.56 98 GLU A CA 1
ATOM 702 C C . GLU A 1 98 ? -2.348 -7.384 2.107 1.00 81.56 98 GLU A C 1
ATOM 704 O O . GLU A 1 98 ? -1.372 -8.127 1.982 1.00 81.56 98 GLU A O 1
ATOM 709 N N . SER A 1 99 ? -2.315 -6.305 2.891 1.00 80.25 99 SER A N 1
ATOM 710 C CA . SER A 1 99 ? -1.179 -5.985 3.758 1.00 80.25 99 SER A CA 1
ATOM 711 C C . SER A 1 99 ? -1.680 -5.597 5.139 1.00 80.25 99 SER A C 1
ATOM 713 O O . SER A 1 99 ? -2.583 -4.766 5.262 1.00 80.25 99 SER A O 1
ATOM 715 N N . THR A 1 100 ? -1.068 -6.155 6.177 1.00 83.88 100 THR A N 1
ATOM 716 C CA . THR A 1 100 ? -1.306 -5.744 7.561 1.00 83.88 100 THR A CA 1
ATOM 717 C C . THR A 1 100 ? -0.293 -4.672 7.942 1.00 83.88 100 THR A C 1
ATOM 719 O O . THR A 1 100 ? 0.907 -4.838 7.727 1.00 83.88 100 THR A O 1
ATOM 722 N N . GLN A 1 101 ? -0.761 -3.568 8.524 1.00 82.56 101 GLN A N 1
ATOM 723 C CA . GLN A 1 101 ? 0.103 -2.492 9.007 1.00 82.56 101 GLN A CA 1
ATOM 724 C C . GLN A 1 101 ? -0.00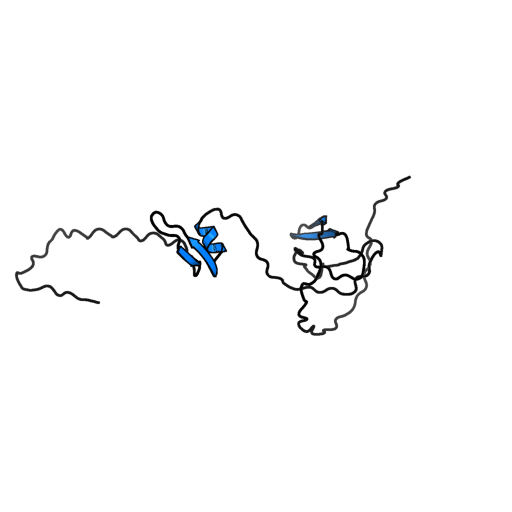9 -2.366 10.522 1.00 82.56 101 GLN A C 1
ATOM 726 O O . GLN A 1 101 ? -1.105 -2.309 11.074 1.00 82.56 101 GLN A O 1
ATOM 731 N N . THR A 1 102 ? 1.133 -2.294 11.203 1.00 87.88 102 THR A N 1
ATOM 732 C CA . THR A 1 102 ? 1.168 -1.987 12.633 1.00 87.88 102 THR A CA 1
ATOM 733 C C . THR A 1 102 ? 1.001 -0.488 12.833 1.00 87.88 102 THR A C 1
ATOM 735 O O . THR A 1 102 ? 1.796 0.305 12.327 1.00 87.88 102 THR A O 1
ATOM 738 N N . MET A 1 103 ? -0.001 -0.102 13.616 1.00 87.19 103 MET A N 1
ATOM 739 C CA . MET A 1 103 ? -0.243 1.285 14.002 1.00 87.19 103 MET A CA 1
ATOM 740 C C . MET A 1 103 ? -0.237 1.413 15.531 1.00 87.19 103 MET A C 1
ATOM 742 O O . MET A 1 103 ? -0.661 0.481 16.219 1.00 87.19 103 MET A O 1
ATOM 746 N N . PRO A 1 104 ? 0.254 2.533 16.096 1.00 90.50 104 PRO A N 1
ATOM 747 C CA . PRO A 1 104 ? 0.135 2.783 17.526 1.00 90.50 104 PRO A CA 1
ATOM 748 C C . PRO A 1 104 ? -1.339 2.896 17.922 1.00 90.50 104 PRO A C 1
ATOM 750 O O . PRO A 1 104 ? -2.048 3.744 17.390 1.00 90.50 104 PRO A O 1
ATOM 753 N N . ALA A 1 105 ? -1.780 2.082 18.879 1.00 91.44 105 ALA A N 1
ATOM 754 C CA . ALA A 1 105 ? -3.104 2.228 19.470 1.00 91.44 105 ALA A CA 1
ATOM 755 C C . ALA A 1 105 ? -3.102 3.375 20.494 1.00 91.44 105 ALA A C 1
ATOM 757 O O . ALA A 1 105 ? -2.233 3.433 21.370 1.00 91.44 105 ALA A O 1
ATOM 758 N N . LEU A 1 106 ? -4.085 4.271 20.415 1.00 92.88 106 LEU A N 1
ATOM 759 C CA . LEU A 1 106 ? -4.279 5.380 21.357 1.00 92.88 106 LEU A CA 1
ATOM 760 C C . LEU A 1 106 ? -5.033 4.937 22.6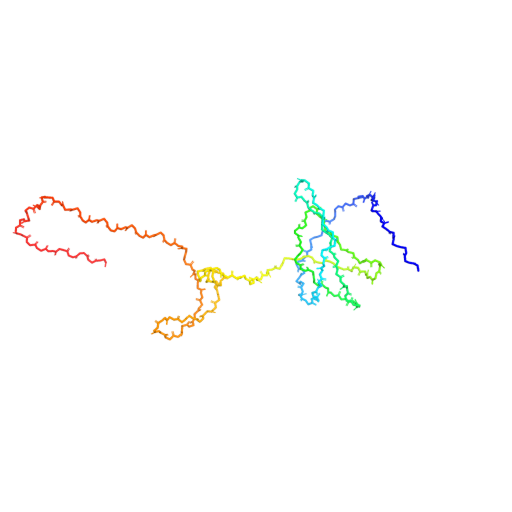16 1.00 92.88 106 LEU A C 1
ATOM 762 O O . LEU A 1 106 ? -4.992 5.615 23.644 1.00 92.88 106 LEU A O 1
ATOM 766 N N . SER A 1 107 ? -5.722 3.796 22.552 1.00 91.75 107 SER A N 1
ATOM 767 C CA . SER A 1 107 ? -6.432 3.204 23.683 1.00 91.75 107 SER A CA 1
ATOM 768 C C . SER A 1 107 ? -6.355 1.677 23.678 1.00 91.75 107 SER A C 1
ATOM 770 O O . SER A 1 107 ? -6.109 1.046 22.652 1.00 91.75 107 SER A O 1
ATOM 772 N N . VAL A 1 108 ? -6.615 1.062 24.835 1.00 89.12 108 VAL A N 1
ATOM 773 C CA . VAL A 1 108 ? -6.719 -0.405 24.939 1.00 89.12 108 VAL A CA 1
ATOM 774 C C . VAL A 1 108 ? -7.881 -0.935 24.095 1.00 89.12 108 VAL A C 1
ATOM 776 O O . VAL A 1 108 ? -7.765 -2.010 23.521 1.00 89.12 108 VAL A O 1
ATOM 779 N N . ALA A 1 109 ? -8.984 -0.185 23.992 1.00 89.44 109 ALA A N 1
ATOM 780 C CA . ALA A 1 109 ? -10.118 -0.567 23.152 1.00 89.44 109 ALA A CA 1
ATOM 781 C C . ALA A 1 109 ? -9.704 -0.657 21.676 1.00 89.44 109 ALA A C 1
ATOM 783 O O . ALA A 1 109 ? -9.908 -1.692 21.055 1.00 89.44 109 ALA A O 1
ATOM 784 N N . GLU A 1 110 ? -9.018 0.368 21.168 1.00 89.88 110 GLU A N 1
ATOM 785 C CA . GLU A 1 110 ? -8.496 0.399 19.796 1.00 89.88 110 GLU A CA 1
ATOM 786 C C . GLU A 1 110 ? -7.498 -0.737 19.528 1.00 89.88 110 GLU A C 1
ATOM 788 O O . GLU A 1 110 ? -7.557 -1.382 18.484 1.00 89.88 110 GLU A O 1
ATOM 793 N N . LEU A 1 111 ? -6.622 -1.047 20.494 1.00 91.88 111 LEU A N 1
ATOM 794 C CA . LEU A 1 111 ? -5.709 -2.188 20.388 1.00 91.88 111 LEU A CA 1
ATOM 795 C C . LEU A 1 111 ? -6.475 -3.508 20.216 1.00 91.88 111 LEU A C 1
ATOM 797 O O . LEU A 1 111 ? -6.088 -4.337 19.398 1.00 91.88 111 LEU A O 1
ATOM 801 N N . LEU A 1 112 ? -7.544 -3.719 20.986 1.00 91.81 112 LEU A N 1
ATOM 802 C CA . LEU A 1 112 ? -8.343 -4.941 20.900 1.00 91.81 112 LEU A CA 1
ATOM 803 C C . LEU A 1 112 ? -9.163 -4.996 19.604 1.00 91.81 112 LEU A C 1
ATOM 805 O O . LEU A 1 112 ? -9.267 -6.063 19.004 1.00 91.81 112 LEU A O 1
ATOM 809 N N . GLU A 1 113 ? -9.721 -3.867 19.164 1.00 91.12 113 GLU A N 1
ATOM 810 C CA . GLU A 1 113 ? -10.487 -3.756 17.915 1.00 91.12 113 GLU A CA 1
ATOM 811 C C . GLU A 1 113 ? -9.619 -4.058 16.687 1.00 91.12 113 GLU A C 1
ATOM 813 O O . GLU A 1 113 ? -10.047 -4.796 15.801 1.00 91.12 113 GLU A O 1
ATOM 818 N N . ALA A 1 114 ? -8.380 -3.563 16.661 1.00 91.19 114 ALA A N 1
ATOM 819 C CA . ALA A 1 114 ? -7.445 -3.792 15.559 1.00 91.19 114 ALA A CA 1
ATOM 820 C C . ALA A 1 114 ? -6.923 -5.241 15.473 1.00 91.19 114 ALA A C 1
ATOM 822 O O . ALA A 1 114 ? -6.381 -5.630 14.444 1.00 91.19 114 ALA A O 1
ATOM 823 N N . ASN A 1 115 ? -7.072 -6.034 16.540 1.00 93.44 115 ASN A N 1
ATOM 824 C CA . ASN A 1 115 ? -6.532 -7.394 16.646 1.00 93.44 115 ASN A CA 1
ATOM 825 C C . ASN A 1 115 ? -7.638 -8.452 16.855 1.00 93.44 115 ASN A C 1
ATOM 827 O O . ASN A 1 115 ? -7.403 -9.508 17.446 1.00 93.44 115 ASN A O 1
ATOM 831 N N . VAL A 1 116 ? -8.869 -8.197 16.395 1.00 94.00 116 VAL A N 1
ATOM 832 C CA . VAL A 1 116 ? -9.932 -9.218 16.405 1.00 94.00 116 VAL A CA 1
ATOM 833 C C . VAL A 1 116 ? -9.492 -10.419 15.566 1.00 94.00 116 VAL A C 1
ATOM 835 O O . VAL A 1 116 ? -9.078 -10.275 14.423 1.00 94.00 116 VAL A O 1
ATOM 838 N N . GLY A 1 117 ? -9.595 -11.621 16.131 1.00 92.31 117 GLY A N 1
ATOM 839 C CA . GLY A 1 117 ? -9.097 -12.847 15.511 1.00 92.31 117 GLY A CA 1
ATOM 840 C C . GLY A 1 117 ? -7.758 -13.333 16.073 1.00 92.31 117 GLY A C 1
ATOM 841 O O . GLY A 1 117 ? -7.474 -14.533 15.964 1.00 92.31 117 GLY A O 1
ATOM 842 N N . GLU A 1 118 ? -6.997 -12.455 16.728 1.00 93.19 118 GLU A N 1
ATOM 843 C CA . GLU A 1 118 ? -5.694 -12.768 17.319 1.00 93.19 118 GLU A CA 1
ATOM 844 C C . GLU A 1 118 ? -5.799 -13.327 18.743 1.00 93.19 118 GLU A C 1
ATOM 846 O O . GLU A 1 118 ? -6.808 -13.168 19.440 1.00 93.19 118 GLU A O 1
ATOM 851 N N . THR A 1 119 ? -4.735 -14.005 19.181 1.00 94.12 119 THR A N 1
ATOM 852 C CA . THR A 1 119 ? -4.612 -14.537 20.548 1.00 94.12 119 THR A CA 1
ATOM 853 C C . THR A 1 119 ? -3.863 -13.555 21.436 1.00 94.12 119 THR A C 1
ATOM 855 O O . THR A 1 119 ? -2.756 -13.137 21.108 1.00 94.12 119 THR A O 1
ATOM 858 N N . VAL A 1 120 ? -4.439 -13.231 22.592 1.00 92.94 120 VAL A N 1
ATOM 859 C CA . VAL A 1 120 ? -3.851 -12.314 23.572 1.00 92.94 120 VAL A CA 1
ATOM 860 C C . VAL A 1 120 ? -3.693 -12.973 24.937 1.00 92.94 120 VAL A C 1
ATOM 862 O O . VAL A 1 120 ? -4.512 -13.796 25.352 1.00 92.94 120 VAL A O 1
ATOM 865 N N . ASP A 1 121 ? -2.644 -12.563 25.646 1.00 92.31 121 ASP A N 1
ATOM 866 C CA . ASP A 1 121 ? -2.412 -12.893 27.049 1.00 92.31 121 ASP A CA 1
ATOM 867 C C . ASP A 1 121 ? -2.864 -11.701 27.910 1.00 92.31 121 ASP A C 1
ATOM 869 O O . ASP A 1 121 ? -2.205 -10.662 27.977 1.00 92.31 121 ASP A O 1
ATOM 873 N N . ALA A 1 122 ? -4.021 -11.832 28.558 1.00 88.50 122 ALA A N 1
ATOM 874 C CA . ALA A 1 122 ? -4.620 -10.792 29.384 1.00 88.50 122 ALA A CA 1
ATOM 875 C C . ALA A 1 122 ? -4.321 -11.034 30.868 1.00 88.50 122 ALA A C 1
ATOM 877 O O . ALA A 1 122 ? -4.705 -12.055 31.443 1.00 88.50 122 ALA A O 1
ATOM 878 N N . ARG A 1 123 ? -3.676 -10.064 31.523 1.00 90.00 123 ARG A N 1
ATOM 879 C CA . ARG A 1 123 ? -3.452 -10.090 32.972 1.00 90.00 123 ARG A CA 1
ATOM 880 C C . ARG A 1 123 ? -4.487 -9.226 33.677 1.00 90.00 123 ARG A C 1
ATOM 882 O O . ARG A 1 123 ? -4.474 -8.005 33.549 1.00 90.00 123 ARG A O 1
ATOM 889 N N . LEU A 1 124 ? -5.361 -9.859 34.452 1.00 86.06 124 LEU A N 1
ATOM 890 C CA . LEU A 1 124 ? -6.327 -9.155 35.291 1.00 86.06 124 LEU A CA 1
ATOM 891 C C . LEU A 1 124 ? -5.738 -8.957 36.691 1.00 86.06 124 LEU A C 1
ATOM 893 O O . LEU A 1 124 ? -5.074 -9.841 37.233 1.00 86.06 124 LEU A O 1
ATOM 897 N N . THR A 1 125 ? -5.991 -7.799 37.298 1.00 87.06 125 THR A N 1
ATOM 898 C CA . THR A 1 125 ? -5.535 -7.510 38.662 1.00 87.06 125 THR A CA 1
ATOM 899 C C . THR A 1 125 ? -6.054 -8.570 39.635 1.00 87.06 125 THR A C 1
ATOM 901 O O . THR A 1 125 ? -7.256 -8.815 39.714 1.00 87.06 125 THR A O 1
ATOM 904 N N . GLY A 1 126 ? -5.140 -9.204 40.374 1.00 81.88 126 GLY A N 1
ATOM 905 C CA . GLY A 1 126 ? -5.469 -10.252 41.345 1.00 81.88 126 GLY A CA 1
ATOM 906 C C . GLY A 1 126 ? -5.798 -11.619 40.737 1.00 81.88 126 GLY A C 1
ATOM 907 O O . GLY A 1 126 ? -6.279 -12.488 41.462 1.00 81.88 126 GLY A O 1
ATOM 908 N N . ARG A 1 127 ? -5.561 -11.827 39.435 1.00 77.94 127 ARG A N 1
ATOM 909 C CA . ARG A 1 127 ? -5.757 -13.117 38.758 1.00 77.94 127 ARG A CA 1
ATOM 910 C C . ARG A 1 127 ? -4.521 -13.535 37.969 1.00 77.94 127 ARG A C 1
ATOM 912 O O . ARG A 1 127 ? -3.649 -12.725 37.653 1.00 77.94 127 ARG A O 1
ATOM 919 N N . GLU A 1 128 ? -4.470 -14.826 37.675 1.00 84.69 128 GLU A N 1
ATOM 920 C CA . GLU A 1 128 ? -3.497 -15.412 36.762 1.00 84.69 128 GLU A CA 1
ATOM 921 C C . GLU A 1 128 ? -3.740 -14.924 35.324 1.00 84.69 128 GLU A C 1
ATOM 923 O O . GLU A 1 128 ? -4.830 -14.454 34.982 1.00 84.69 128 GLU A O 1
ATOM 928 N N . THR A 1 129 ? -2.700 -14.980 34.495 1.00 89.00 129 THR A N 1
ATOM 929 C CA . THR A 1 129 ? -2.769 -14.577 33.089 1.00 89.00 129 THR A CA 1
ATOM 930 C C . THR A 1 129 ? -3.714 -15.499 32.322 1.00 89.00 129 THR A C 1
ATOM 932 O O . THR A 1 129 ? -3.576 -16.719 32.372 1.00 89.00 129 THR A O 1
ATOM 935 N N . ILE A 1 130 ? -4.656 -14.913 31.586 1.00 90.50 130 ILE A N 1
ATOM 936 C CA . ILE A 1 130 ? -5.614 -15.639 30.754 1.00 90.50 130 ILE A CA 1
ATOM 937 C C . ILE A 1 130 ? -5.165 -15.530 29.301 1.00 90.50 130 ILE A C 1
ATOM 939 O O . ILE A 1 130 ? -5.058 -14.426 28.774 1.00 90.50 130 ILE A O 1
ATOM 943 N N . ARG A 1 131 ? -4.948 -16.672 28.647 1.00 92.81 131 ARG A N 1
ATOM 944 C CA . ARG A 1 131 ? -4.706 -16.748 27.203 1.00 92.81 131 ARG A CA 1
ATOM 945 C C . ARG A 1 131 ? -6.018 -17.000 26.472 1.00 92.81 131 ARG A C 1
ATOM 947 O O . ARG A 1 131 ? -6.716 -17.962 26.792 1.00 92.81 131 ARG A O 1
ATOM 954 N N . GLY A 1 132 ? -6.350 -16.175 25.485 1.00 92.25 132 GLY A N 1
ATOM 955 C CA . GLY A 1 132 ? -7.581 -16.345 24.713 1.00 92.25 132 GLY A CA 1
ATOM 956 C C . GLY A 1 132 ? -7.575 -15.605 23.381 1.00 92.25 132 GLY A C 1
ATOM 957 O O . GLY A 1 132 ? -6.819 -14.659 23.188 1.00 92.25 132 GLY A O 1
ATOM 958 N N . LYS A 1 133 ? -8.432 -16.047 22.457 1.00 95.31 133 LYS A N 1
ATOM 959 C CA . LYS A 1 133 ? -8.630 -15.408 21.153 1.00 95.31 133 LYS A CA 1
ATOM 960 C C . LYS A 1 133 ? -9.702 -14.326 21.241 1.00 95.31 133 LYS A C 1
ATOM 962 O O . LYS A 1 133 ? -10.776 -14.562 21.798 1.00 95.31 133 LYS A O 1
ATOM 967 N N . ILE A 1 134 ? -9.431 -13.157 20.670 1.00 93.12 134 ILE A N 1
ATOM 968 C CA . ILE A 1 134 ? -10.403 -12.065 20.589 1.00 93.12 134 ILE A CA 1
ATOM 969 C C . ILE A 1 134 ? -11.452 -12.441 19.539 1.00 93.12 134 ILE A C 1
ATOM 971 O O . ILE A 1 134 ? -11.141 -12.544 18.356 1.00 93.12 134 ILE A O 1
ATOM 975 N N . ILE A 1 135 ? -12.696 -12.659 19.969 1.00 94.06 135 ILE A N 1
ATOM 976 C CA . ILE A 1 135 ? -13.810 -12.987 19.062 1.00 94.06 135 ILE A CA 1
ATOM 977 C C . ILE A 1 135 ? -14.500 -11.721 18.550 1.00 94.06 135 ILE A C 1
ATOM 979 O O . ILE A 1 135 ? -14.835 -11.635 17.375 1.00 94.06 135 ILE A O 1
ATOM 983 N N . ALA A 1 136 ? -14.718 -10.746 19.430 1.00 90.06 136 ALA A N 1
ATOM 984 C CA . ALA A 1 136 ? -15.322 -9.464 19.095 1.00 90.06 136 ALA A CA 1
ATOM 985 C C . ALA A 1 136 ? -15.034 -8.438 20.197 1.00 90.06 136 ALA A C 1
ATOM 987 O O . ALA A 1 136 ? -14.889 -8.804 21.367 1.00 90.06 136 ALA A O 1
ATOM 988 N N . VAL A 1 137 ? -15.030 -7.156 19.830 1.00 88.19 137 VAL A N 1
ATOM 989 C CA . VAL A 1 137 ? -15.029 -6.028 20.768 1.00 88.19 137 VAL A CA 1
ATOM 990 C C . VAL A 1 137 ? -16.331 -5.246 20.560 1.00 88.19 137 VAL A C 1
ATOM 992 O O . VAL A 1 137 ? -16.571 -4.752 19.460 1.00 88.19 137 VAL A O 1
ATOM 995 N N . PRO A 1 138 ? -17.232 -5.189 21.556 1.00 84.56 138 PRO A N 1
ATOM 996 C CA . PRO A 1 138 ? -18.500 -4.487 21.404 1.00 84.56 138 PRO A CA 1
ATOM 997 C C . PRO A 1 138 ? -18.298 -2.967 21.407 1.00 84.56 138 PRO A C 1
ATOM 999 O O . PRO A 1 138 ? -17.589 -2.435 22.259 1.00 84.56 138 PRO A O 1
ATOM 1002 N N . ALA A 1 139 ? -18.992 -2.271 20.500 1.00 77.31 139 ALA A N 1
ATOM 1003 C CA . ALA A 1 139 ? -19.013 -0.811 20.455 1.00 77.31 139 ALA A CA 1
ATOM 1004 C C . ALA A 1 139 ? -19.539 -0.211 21.769 1.00 77.31 139 ALA A C 1
ATOM 1006 O O . ALA A 1 139 ? -20.330 -0.837 22.485 1.00 77.31 139 ALA A O 1
ATOM 1007 N N . ASN A 1 140 ? -19.113 1.023 22.061 1.00 73.12 140 ASN A N 1
ATOM 1008 C CA . ASN A 1 140 ? -19.449 1.736 23.290 1.00 73.12 140 ASN A CA 1
ATOM 1009 C C . ASN A 1 140 ? -20.973 1.760 23.509 1.00 73.12 140 ASN A C 1
ATOM 1011 O O . ASN A 1 140 ? -21.715 2.449 22.805 1.00 73.12 140 ASN A O 1
ATOM 1015 N N . ARG A 1 141 ? -21.451 0.953 24.463 1.00 70.88 141 ARG A N 1
ATOM 1016 C CA . ARG A 1 141 ? -22.877 0.838 24.767 1.00 70.88 141 ARG A CA 1
ATOM 1017 C C . ARG A 1 141 ? -23.310 2.119 25.485 1.00 70.88 141 ARG A C 1
ATOM 1019 O O . ARG A 1 141 ? -22.692 2.450 26.498 1.00 70.88 141 ARG A O 1
ATOM 1026 N N . PRO A 1 142 ? -24.368 2.819 25.033 1.00 72.38 142 PRO A N 1
ATOM 1027 C CA . PRO A 1 142 ? -24.894 3.946 25.789 1.00 72.38 142 PRO A CA 1
ATOM 1028 C C . PRO A 1 142 ? -25.239 3.488 27.207 1.00 72.38 142 PRO A C 1
ATOM 1030 O O . PRO A 1 142 ? -25.776 2.392 27.401 1.00 72.38 142 PRO A O 1
ATOM 1033 N N . ALA A 1 143 ? -24.885 4.311 28.196 1.00 72.25 143 ALA A N 1
ATOM 1034 C CA . ALA A 1 143 ? -25.185 4.024 29.590 1.00 72.25 143 ALA A CA 1
ATOM 1035 C C . ALA A 1 143 ? -26.682 3.722 29.728 1.00 72.25 143 ALA A C 1
ATOM 1037 O O . ALA A 1 143 ? -27.519 4.440 29.174 1.00 72.25 143 ALA A O 1
ATOM 1038 N N . ALA A 1 144 ? -27.013 2.640 30.437 1.00 75.06 144 ALA A N 1
ATOM 1039 C CA . ALA A 1 144 ? -28.404 2.320 30.713 1.00 75.06 144 ALA A CA 1
ATOM 1040 C C . ALA A 1 144 ? -29.063 3.533 31.394 1.00 75.06 144 ALA A C 1
ATOM 1042 O O . ALA A 1 144 ? -28.432 4.140 32.267 1.00 75.06 144 ALA A O 1
ATOM 1043 N N . PRO A 1 145 ? -30.294 3.912 31.003 1.00 75.25 145 PRO A N 1
ATOM 1044 C CA . PRO A 1 145 ? -30.986 4.999 31.672 1.00 75.25 145 PRO A CA 1
ATOM 1045 C C . PRO A 1 145 ? -31.096 4.673 33.161 1.00 75.25 145 PRO A C 1
ATOM 1047 O O . PRO A 1 145 ? -31.363 3.529 33.539 1.00 75.25 145 PRO A O 1
ATOM 1050 N N . SER A 1 146 ? -30.868 5.680 34.002 1.00 74.88 146 SER A N 1
ATOM 1051 C CA . SER A 1 146 ? -31.037 5.558 35.447 1.00 74.88 146 SER A CA 1
ATOM 1052 C C . SER A 1 146 ? -32.418 4.963 35.739 1.00 74.88 146 SER A C 1
ATOM 1054 O O . SER A 1 146 ? -33.395 5.424 35.137 1.00 74.88 146 SER A O 1
ATOM 1056 N N . PRO A 1 147 ? -32.537 3.967 36.637 1.00 79.19 147 PRO A N 1
ATOM 1057 C CA . PRO A 1 147 ? -33.839 3.431 36.999 1.00 79.19 147 PRO A CA 1
ATOM 1058 C C . PRO A 1 147 ? -34.724 4.584 37.464 1.00 79.19 147 PRO A C 1
ATOM 1060 O O . PRO A 1 147 ? -34.338 5.366 38.337 1.00 79.19 147 PRO A O 1
ATOM 1063 N N . THR A 1 148 ? -35.893 4.725 36.842 1.00 78.81 148 THR A N 1
ATOM 1064 C CA . THR A 1 148 ? -36.876 5.713 37.274 1.00 78.81 148 THR A CA 1
ATOM 1065 C C . THR A 1 148 ? -37.248 5.369 38.717 1.00 78.81 148 THR A C 1
ATOM 1067 O O . THR A 1 148 ? -37.617 4.219 38.974 1.00 78.81 148 THR A O 1
ATOM 1070 N N . PRO A 1 149 ? -37.123 6.302 39.680 1.00 79.81 149 PRO A N 1
ATOM 1071 C CA . PRO A 1 149 ? -37.564 6.045 41.042 1.00 79.81 149 PRO A CA 1
ATOM 1072 C C . PRO A 1 149 ? -39.021 5.571 41.019 1.00 79.81 149 PRO A C 1
ATOM 1074 O O . PRO A 1 149 ? -39.812 6.118 40.241 1.00 79.81 149 PRO A O 1
ATOM 1077 N N . PRO A 1 150 ? -39.405 4.581 41.842 1.00 77.38 150 PRO A N 1
ATOM 1078 C CA . PRO A 1 150 ? -40.795 4.161 41.911 1.00 77.38 150 PRO A CA 1
ATOM 1079 C C . PRO A 1 150 ? -41.668 5.373 42.241 1.00 77.38 150 PRO A C 1
ATOM 1081 O O . PRO A 1 150 ? -41.364 6.142 43.159 1.00 77.38 150 PRO A O 1
ATOM 1084 N N . VAL A 1 151 ? -42.751 5.550 41.483 1.00 70.44 151 VAL A N 1
ATOM 1085 C CA . VAL A 1 151 ? -43.748 6.584 41.759 1.00 70.44 151 VAL A CA 1
ATOM 1086 C C . VAL A 1 151 ? -44.285 6.330 43.167 1.00 70.44 151 VAL A C 1
ATOM 1088 O O . VAL A 1 151 ? -44.936 5.316 43.418 1.00 70.44 151 VAL A O 1
ATOM 1091 N N . ARG A 1 152 ? -44.002 7.234 44.114 1.00 65.25 152 ARG A N 1
ATOM 1092 C CA . ARG A 1 152 ? -44.685 7.235 45.412 1.00 65.25 152 ARG A CA 1
ATOM 1093 C C . ARG A 1 152 ? -46.111 7.708 45.171 1.00 65.25 152 ARG A C 1
ATOM 1095 O O . ARG A 1 152 ? -46.367 8.908 45.158 1.00 65.25 152 ARG A O 1
ATOM 1102 N N . TYR A 1 153 ? -47.034 6.775 44.961 1.00 64.19 153 TYR A N 1
ATOM 1103 C CA . TYR A 1 153 ? -48.455 7.099 45.002 1.00 64.19 153 TYR A CA 1
ATOM 1104 C C . TYR A 1 153 ? -48.799 7.583 46.424 1.00 64.19 153 TYR A C 1
ATOM 1106 O O . TYR A 1 153 ? -48.557 6.847 47.381 1.00 64.19 153 TYR A O 1
ATOM 1114 N N . PRO A 1 154 ? -49.341 8.805 46.602 1.00 64.62 154 PRO A N 1
ATOM 1115 C CA . PRO A 1 154 ? -49.738 9.317 47.917 1.00 64.62 154 PRO A CA 1
ATOM 1116 C C . PRO A 1 154 ? -50.969 8.598 48.490 1.00 64.62 154 PRO A C 1
ATOM 1118 O O . PRO A 1 154 ? -51.287 8.766 49.661 1.00 64.62 154 PRO A O 1
ATOM 1121 N N . TYR A 1 155 ? -51.639 7.775 47.682 1.00 56.91 155 TYR A N 1
ATOM 1122 C CA . TYR A 1 155 ? -52.687 6.868 48.120 1.00 56.91 155 TYR A CA 1
ATOM 1123 C C . TYR A 1 155 ? -52.168 5.434 48.046 1.00 56.91 155 TYR A C 1
ATOM 1125 O O . TYR A 1 155 ? -52.115 4.835 46.973 1.00 56.91 155 TYR A O 1
ATOM 1133 N N . ALA A 1 156 ? -51.806 4.867 49.196 1.00 56.34 156 ALA A N 1
ATOM 1134 C CA . ALA A 1 156 ? -51.849 3.422 49.338 1.00 56.34 156 ALA A CA 1
ATOM 1135 C C . ALA A 1 156 ? -53.326 3.025 49.218 1.00 56.34 156 ALA A C 1
ATOM 1137 O O . ALA A 1 156 ? -54.138 3.404 50.063 1.00 56.34 156 ALA A O 1
ATOM 1138 N N . ALA A 1 157 ? -53.696 2.315 48.151 1.00 56.06 157 ALA A N 1
ATOM 1139 C CA . ALA A 1 157 ? -54.980 1.631 48.133 1.00 56.06 157 ALA A CA 1
ATOM 1140 C C . ALA A 1 157 ? -55.008 0.717 49.364 1.00 56.06 157 ALA A C 1
ATOM 1142 O O . ALA A 1 157 ? -54.071 -0.054 49.578 1.00 56.06 157 ALA A O 1
ATOM 1143 N N . ALA A 1 158 ? -56.032 0.860 50.206 1.00 54.59 158 ALA A N 1
ATOM 1144 C CA . ALA A 1 158 ? -56.220 -0.009 51.353 1.00 54.59 158 ALA A CA 1
ATOM 1145 C C . ALA A 1 158 ? -56.287 -1.455 50.842 1.00 54.59 158 ALA A C 1
ATOM 1147 O O . ALA A 1 158 ? -57.254 -1.846 50.190 1.00 54.59 158 ALA A O 1
ATOM 1148 N N . VAL A 1 159 ? -55.226 -2.226 51.082 1.00 53.81 159 VAL A N 1
ATOM 1149 C CA . VAL A 1 159 ? -55.201 -3.656 50.787 1.00 53.81 159 VAL A CA 1
ATOM 1150 C C . VAL A 1 159 ? -56.199 -4.292 51.745 1.00 53.81 159 VAL A C 1
ATOM 1152 O O . VAL A 1 159 ? -55.981 -4.300 52.957 1.00 53.81 159 VAL A O 1
ATOM 1155 N N . ALA A 1 160 ? -57.329 -4.757 51.213 1.00 59.72 160 ALA A N 1
ATOM 1156 C CA . ALA A 1 160 ? -58.259 -5.568 51.981 1.00 59.72 160 ALA A CA 1
ATOM 1157 C C . ALA A 1 160 ? -57.506 -6.811 52.492 1.00 59.72 160 ALA A C 1
ATOM 1159 O O . ALA A 1 160 ? -56.727 -7.395 51.734 1.00 59.72 160 ALA A O 1
ATOM 1160 N N . PRO A 1 161 ? -57.682 -7.212 53.762 1.00 53.28 161 PRO A N 1
ATOM 1161 C CA . PRO A 1 161 ? -56.975 -8.355 54.314 1.00 53.28 161 PRO A CA 1
ATOM 1162 C C . PRO A 1 161 ? -57.540 -9.630 53.679 1.00 53.28 161 PRO A C 1
ATOM 1164 O O . PRO A 1 161 ? -58.589 -10.126 54.079 1.00 53.28 161 PRO A O 1
ATOM 1167 N N . GLY A 1 162 ? -56.855 -10.121 52.651 1.00 47.19 162 GLY A N 1
ATOM 1168 C CA . GLY A 1 162 ? -57.244 -11.303 51.894 1.00 47.19 162 GLY A CA 1
ATOM 1169 C C . GLY A 1 162 ? -56.095 -11.789 51.020 1.00 47.19 162 GLY A C 1
ATOM 1170 O O . GLY A 1 162 ? -55.906 -11.297 49.919 1.00 47.19 162 GLY A O 1
ATOM 1171 N N . GLU A 1 163 ? -55.324 -12.710 51.590 1.00 43.75 163 GLU A N 1
ATOM 1172 C CA . GLU A 1 163 ? -54.593 -13.809 50.949 1.00 43.75 163 GLU A CA 1
ATOM 1173 C C . GLU A 1 163 ? -53.760 -13.590 49.660 1.00 43.75 163 GLU A C 1
ATOM 1175 O O . GLU A 1 163 ? -54.248 -13.434 48.548 1.00 43.75 163 GLU A O 1
ATOM 1180 N N . THR A 1 164 ? -52.452 -13.767 49.893 1.00 48.00 164 THR A N 1
ATOM 1181 C CA . THR A 1 164 ? -51.446 -14.494 49.095 1.00 48.00 164 THR A CA 1
ATOM 1182 C C . THR A 1 164 ? -50.897 -13.916 47.787 1.00 48.00 164 THR A C 1
ATOM 1184 O O . THR A 1 164 ? -51.549 -13.736 46.765 1.00 48.00 164 THR A O 1
ATOM 1187 N N . ALA A 1 165 ? -49.574 -13.741 47.838 1.00 41.72 165 ALA A N 1
ATOM 1188 C CA . ALA A 1 165 ? -48.670 -13.461 46.740 1.00 41.72 165 ALA A CA 1
ATOM 1189 C C . ALA A 1 165 ? -48.738 -14.534 45.642 1.00 41.72 165 ALA A C 1
ATOM 1191 O O . ALA A 1 165 ? -48.667 -15.727 45.927 1.00 41.72 165 ALA A O 1
ATOM 1192 N N . SER A 1 166 ? -48.771 -14.094 44.383 1.00 42.09 166 SER A N 1
ATOM 1193 C CA . SER A 1 166 ? -48.403 -14.927 43.237 1.00 42.09 166 SER A CA 1
ATOM 1194 C C . SER A 1 166 ? -47.027 -14.503 42.734 1.00 42.09 166 SER A C 1
ATOM 1196 O O . SER A 1 166 ? -46.834 -13.383 42.263 1.00 42.09 166 SER A O 1
ATOM 1198 N N . LEU A 1 167 ? -46.067 -15.415 42.879 1.00 34.81 167 LEU A N 1
ATOM 1199 C CA . LEU A 1 167 ? -44.747 -15.364 42.267 1.00 34.81 167 LEU A CA 1
ATOM 1200 C C . LEU A 1 167 ? -44.885 -15.934 40.848 1.00 34.81 167 LEU A C 1
ATOM 1202 O O . LEU A 1 167 ? -45.157 -17.122 40.694 1.00 34.81 167 LEU A O 1
ATOM 1206 N N . VAL A 1 168 ? -44.715 -15.106 39.818 1.00 41.47 168 VAL A N 1
ATOM 1207 C CA . VAL A 1 168 ? -44.541 -15.597 38.444 1.00 41.47 168 VAL A CA 1
ATOM 1208 C C . VAL A 1 168 ? -43.043 -15.760 38.217 1.00 41.47 168 VAL A C 1
ATOM 1210 O O . VAL A 1 168 ? -42.308 -14.775 38.159 1.00 41.47 168 VAL A O 1
ATOM 1213 N N . LEU A 1 169 ? -42.596 -17.012 38.159 1.00 31.95 169 LEU A N 1
ATOM 1214 C CA . LEU A 1 169 ? -41.275 -17.382 37.660 1.00 31.95 169 LEU A CA 1
ATOM 1215 C C . LEU A 1 169 ? -41.344 -17.475 36.131 1.00 31.95 169 LEU A C 1
ATOM 1217 O O . LEU A 1 169 ? -42.306 -18.026 35.595 1.00 31.95 169 LEU A O 1
ATOM 1221 N N . LEU A 1 170 ? -40.337 -16.888 35.481 1.00 42.34 170 LEU A N 1
ATOM 1222 C CA . LEU A 1 170 ? -40.062 -16.997 34.046 1.00 42.34 170 LEU A CA 1
ATOM 1223 C C . LEU A 1 170 ? -39.738 -18.439 33.648 1.00 42.34 170 LEU A C 1
ATOM 1225 O O . LEU A 1 170 ? -38.990 -19.093 34.412 1.00 42.34 170 LEU A O 1
#

Secondary structure (DSSP, 8-state):
-------------------------------PEE--EEEEEEEE-TTS-EEEEEEEPPPSSS--EE---PPPP-TT------GGGS-------------------SSHHHHHHHTTTSEEEEE-TTSPEEEEE-------PPPPPPPPPP---S------S---------

Radius of gyration: 33.47 Å; chains: 1; bounding box: 93×39×87 Å

Foldseek 3Di:
DDDDDDDDDDDDDDDDDDDDDPDDPDPDDPPAAEWDKDWDDWDADPVGDIDTDIDTDDDDDDGHHDYDDDDDDDPPPDDDDDPPPRDDDDDDDDDDDDDDDDDDDPDPLSVLQSQQQDWDFDDDVPDDTDIDHRPDRDDDDPDDPDPDPPPPDPDDDPDDPDDDDDDDDD

pLDDT: mean 73.7, std 21.58, range [24.03, 95.81]